Protein AF-A0A7T1MB62-F1 (afdb_monomer)

Secondary structure (DSSP, 8-state):
--HHHHHHHHHHHHHHHHHHHHTTSS-HHHHHHHHHHHHHHHHHTT-----------S------------TTSPEEEE-SS-EE-TTT--EE-TTSEEEEETTTEEE-GGG--

Mean predicted aligned error: 17.93 Å

Structure (mmCIF, N/CA/C/O backbone):
data_AF-A0A7T1MB62-F1
#
_entry.id   AF-A0A7T1MB62-F1
#
loop_
_atom_site.group_PDB
_atom_site.id
_atom_site.type_symbol
_atom_site.label_atom_id
_atom_site.label_alt_id
_atom_site.label_comp_id
_atom_site.label_asym_id
_atom_site.label_entity_id
_atom_site.label_seq_id
_atom_site.pdbx_PDB_ins_code
_atom_site.Cartn_x
_atom_site.Cartn_y
_atom_site.Cartn_z
_atom_site.occupancy
_atom_site.B_iso_or_equiv
_atom_site.auth_seq_id
_atom_site.auth_comp_id
_atom_site.auth_asym_id
_atom_site.auth_atom_id
_atom_site.pdbx_PDB_model_num
ATOM 1 N N . MET A 1 1 ? -37.068 4.719 -9.456 1.00 47.31 1 MET A N 1
ATOM 2 C CA . MET A 1 1 ? -35.972 5.131 -10.366 1.00 47.31 1 MET A CA 1
ATOM 3 C C . MET A 1 1 ? -34.594 4.688 -9.838 1.00 47.31 1 MET A C 1
ATOM 5 O O . MET A 1 1 ? -33.654 5.464 -9.872 1.00 47.31 1 MET A O 1
ATOM 9 N N . ALA A 1 2 ? -34.444 3.451 -9.338 1.00 51.94 2 ALA A N 1
ATOM 10 C CA . ALA A 1 2 ? -33.180 2.959 -8.753 1.00 51.94 2 ALA A CA 1
ATOM 11 C C . ALA A 1 2 ? -32.414 1.973 -9.663 1.00 51.94 2 ALA A C 1
ATOM 13 O O . ALA A 1 2 ? -31.278 1.619 -9.364 1.00 51.94 2 ALA A O 1
ATOM 14 N N . MET A 1 3 ? -33.015 1.536 -10.778 1.00 50.25 3 MET A N 1
ATOM 15 C CA . MET A 1 3 ? -32.429 0.514 -11.657 1.00 50.25 3 MET A CA 1
ATOM 16 C C . MET A 1 3 ? -31.513 1.093 -12.753 1.00 50.25 3 MET A C 1
ATOM 1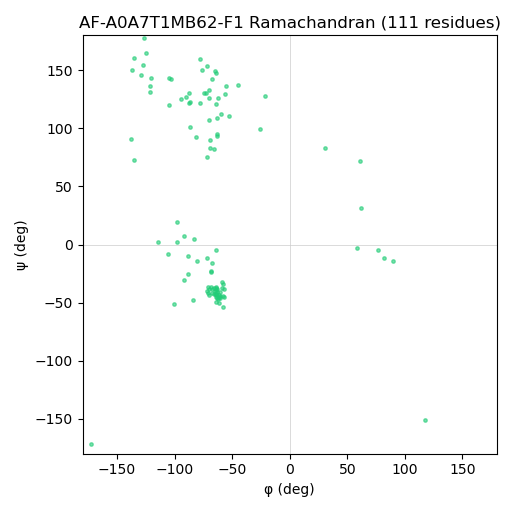8 O O . MET A 1 3 ? -30.562 0.429 -13.157 1.00 50.25 3 MET A O 1
ATOM 22 N N . ASP A 1 4 ? -31.700 2.354 -13.157 1.00 57.91 4 ASP A N 1
ATOM 23 C CA . ASP A 1 4 ? -30.836 3.027 -14.144 1.00 57.91 4 ASP A CA 1
ATOM 24 C C . ASP A 1 4 ? -29.436 3.360 -13.612 1.00 57.91 4 ASP A C 1
ATOM 26 O O . ASP A 1 4 ? -28.443 3.229 -14.331 1.00 57.91 4 ASP A O 1
ATOM 30 N N . ALA A 1 5 ? -29.330 3.731 -12.331 1.00 61.25 5 ALA A N 1
ATOM 31 C CA . ALA A 1 5 ? -28.047 4.047 -11.701 1.00 61.25 5 ALA A CA 1
ATOM 32 C C . ALA A 1 5 ? -27.109 2.826 -11.678 1.00 61.25 5 ALA A C 1
ATOM 34 O O . ALA A 1 5 ? -25.914 2.945 -11.952 1.00 61.25 5 ALA A O 1
ATOM 35 N N . GLY A 1 6 ? -27.668 1.635 -11.432 1.00 66.75 6 GLY A N 1
ATOM 36 C CA . GLY A 1 6 ? -26.920 0.379 -11.462 1.00 66.75 6 GLY A CA 1
ATOM 37 C C . GLY A 1 6 ? -26.443 -0.001 -12.866 1.00 66.75 6 GLY A C 1
ATOM 38 O O . GLY A 1 6 ? -25.321 -0.483 -13.023 1.00 66.75 6 GLY A O 1
ATOM 39 N N . ALA A 1 7 ? -27.253 0.239 -13.900 1.00 74.00 7 ALA A N 1
ATOM 40 C CA . ALA A 1 7 ? -26.876 -0.045 -15.286 1.00 74.00 7 ALA A CA 1
ATOM 41 C C . ALA A 1 7 ? -25.784 0.911 -15.803 1.00 74.00 7 ALA A C 1
ATOM 43 O O . ALA A 1 7 ? -24.865 0.487 -16.507 1.00 74.00 7 ALA A O 1
ATOM 44 N N . ALA A 1 8 ? -25.849 2.194 -15.431 1.00 75.19 8 ALA A N 1
ATOM 45 C CA . ALA A 1 8 ? -24.827 3.181 -15.775 1.00 75.19 8 ALA A CA 1
ATOM 46 C C . ALA A 1 8 ? -23.477 2.873 -15.105 1.00 75.19 8 ALA A C 1
ATOM 48 O O . ALA A 1 8 ? -22.441 2.919 -15.770 1.00 75.19 8 ALA A O 1
ATOM 49 N N . ALA A 1 9 ? -23.488 2.483 -13.826 1.00 77.38 9 ALA A N 1
ATOM 50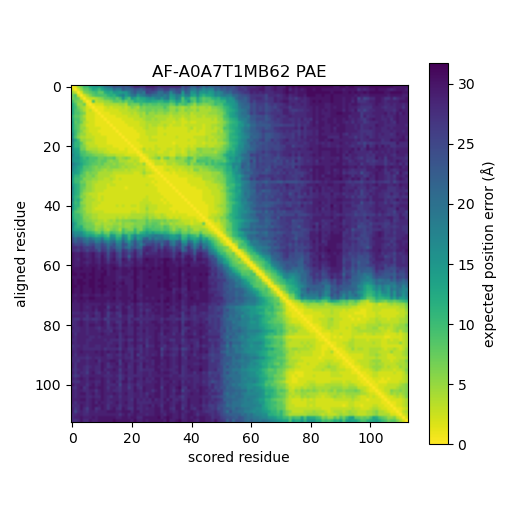 C CA . ALA A 1 9 ? -22.282 2.091 -13.097 1.00 77.38 9 ALA A CA 1
ATOM 51 C C . ALA A 1 9 ? -21.612 0.841 -13.698 1.00 77.38 9 ALA A C 1
ATOM 53 O O . ALA A 1 9 ? -20.394 0.813 -13.860 1.00 77.38 9 ALA A O 1
ATOM 54 N N . GLN A 1 10 ? -22.393 -0.163 -14.110 1.00 80.06 10 GLN A N 1
ATOM 55 C CA . GLN A 1 10 ? -21.869 -1.361 -14.782 1.00 80.06 10 GLN A CA 1
ATOM 56 C C . GLN A 1 10 ? -21.241 -1.043 -16.147 1.00 80.06 10 GLN A C 1
ATOM 58 O O . GLN A 1 10 ? -20.170 -1.553 -16.475 1.00 80.06 10 GLN A O 1
ATOM 63 N N . LYS A 1 11 ? -21.856 -0.149 -16.933 1.00 85.69 11 LYS A N 1
ATOM 64 C CA . LYS A 1 11 ? -21.267 0.328 -18.197 1.00 85.69 11 LYS A CA 1
ATOM 65 C C . LYS A 1 11 ? -19.968 1.106 -17.964 1.00 85.69 11 LYS A C 1
ATOM 67 O O . LYS A 1 11 ? -19.025 0.957 -18.740 1.00 85.69 11 LYS A O 1
ATOM 72 N N . ALA A 1 12 ? -19.910 1.917 -16.907 1.00 85.62 12 ALA A N 1
ATOM 73 C CA . ALA A 1 12 ? -18.699 2.634 -16.519 1.00 85.62 12 ALA A CA 1
ATOM 74 C C . ALA A 1 12 ? -17.578 1.669 -16.101 1.00 85.62 12 ALA A C 1
ATOM 76 O O . ALA A 1 12 ? -16.448 1.839 -16.551 1.00 85.62 12 ALA A O 1
ATOM 77 N N . LEU A 1 13 ? -17.897 0.622 -15.333 1.00 88.12 13 LEU A N 1
ATOM 78 C CA . LEU A 1 13 ? -16.951 -0.431 -14.948 1.00 88.12 13 LEU A CA 1
ATOM 79 C C . LEU A 1 13 ? -16.337 -1.129 -16.165 1.00 88.12 13 LEU A C 1
ATOM 81 O O . LEU A 1 13 ? -15.119 -1.106 -16.317 1.00 88.12 13 LEU A O 1
ATOM 85 N N . ALA A 1 14 ? -17.160 -1.643 -17.084 1.00 89.62 14 ALA A N 1
ATOM 86 C CA . ALA A 1 14 ? -16.669 -2.309 -18.295 1.00 89.62 14 ALA A CA 1
ATOM 87 C C . ALA A 1 14 ? -15.767 -1.390 -19.148 1.00 89.62 14 ALA A C 1
ATOM 89 O O . ALA A 1 14 ? -14.794 -1.824 -19.770 1.00 89.62 14 ALA A O 1
ATOM 90 N N . LYS A 1 15 ? -16.067 -0.084 -19.166 1.00 89.12 15 LYS A N 1
ATOM 91 C CA . LYS A 1 15 ? -15.257 0.919 -19.868 1.00 89.12 15 LYS A CA 1
ATOM 92 C C . LYS A 1 15 ? -13.924 1.183 -19.163 1.00 89.12 15 LYS A C 1
ATOM 94 O O . LYS A 1 15 ? -12.907 1.312 -19.840 1.00 89.12 15 LYS A O 1
ATOM 99 N N . VAL A 1 16 ? -13.921 1.243 -17.832 1.00 90.06 16 VAL A N 1
ATOM 100 C CA . VAL A 1 16 ? -12.702 1.376 -17.023 1.00 90.06 16 VAL A CA 1
ATOM 101 C C . VAL A 1 16 ? -11.802 0.156 -17.205 1.00 90.06 16 VAL A C 1
ATOM 103 O O . VAL A 1 16 ? -10.621 0.336 -17.474 1.00 90.06 16 VAL A O 1
ATOM 106 N N . GLU A 1 17 ? -12.340 -1.063 -17.159 1.00 88.12 17 GLU A N 1
ATOM 107 C CA . GLU A 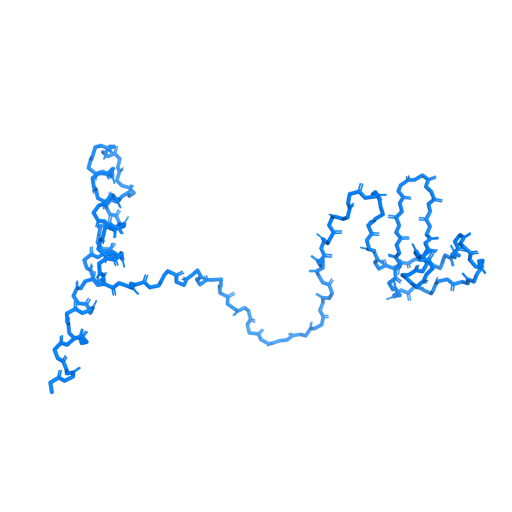1 17 ? -11.570 -2.298 -17.380 1.00 88.12 17 GLU A CA 1
ATOM 108 C C . GLU A 1 17 ? -10.863 -2.296 -18.740 1.00 88.12 17 GLU A C 1
ATOM 110 O O . GLU A 1 17 ? -9.664 -2.565 -18.829 1.00 88.12 17 GLU A O 1
ATOM 115 N N . LYS A 1 18 ? -11.579 -1.900 -19.800 1.00 91.44 18 LYS A N 1
ATOM 116 C CA . LYS A 1 18 ? -11.002 -1.767 -21.141 1.00 91.44 18 LYS A CA 1
ATOM 117 C C . LYS A 1 18 ? -9.866 -0.739 -21.184 1.00 91.44 18 LYS A C 1
ATOM 119 O O . LYS A 1 18 ? -8.828 -1.003 -21.786 1.00 91.44 18 LYS A O 1
ATOM 124 N N . LEU A 1 19 ? -10.042 0.420 -20.548 1.00 89.38 19 LEU A N 1
ATOM 125 C CA . LEU A 1 19 ? -9.019 1.471 -20.506 1.00 89.38 19 LEU A CA 1
ATOM 126 C C . LEU A 1 19 ? -7.794 1.056 -19.679 1.00 89.38 19 LEU A C 1
ATOM 128 O O . LEU A 1 19 ? -6.665 1.360 -20.062 1.00 89.38 19 LEU A O 1
ATOM 132 N N . VAL A 1 20 ? -7.998 0.317 -18.586 1.00 90.25 20 VAL A N 1
ATOM 133 C CA . VAL A 1 20 ? -6.910 -0.256 -17.784 1.00 90.25 20 VAL A CA 1
ATOM 134 C C . VAL A 1 20 ? -6.122 -1.274 -18.609 1.00 90.25 20 VAL A C 1
ATOM 136 O O . VAL A 1 20 ? -4.896 -1.208 -18.624 1.00 90.25 20 VAL A O 1
ATOM 139 N N . ALA A 1 21 ? -6.783 -2.142 -19.378 1.00 89.44 21 ALA A N 1
ATOM 140 C CA . ALA A 1 21 ? -6.090 -3.065 -20.278 1.00 89.44 21 ALA A CA 1
ATOM 141 C C . ALA A 1 21 ? -5.256 -2.324 -21.344 1.00 89.44 21 ALA A C 1
ATOM 143 O O . ALA A 1 21 ? -4.110 -2.688 -21.601 1.00 89.44 21 ALA A O 1
ATOM 144 N N . MET A 1 22 ? -5.786 -1.236 -21.915 1.00 88.81 22 MET A N 1
ATOM 145 C CA . MET A 1 22 ? -5.066 -0.403 -22.894 1.00 88.81 22 MET A CA 1
ATOM 146 C C . MET A 1 22 ? -3.880 0.371 -22.297 1.00 88.81 22 MET A C 1
ATOM 148 O O . MET A 1 22 ? -2.933 0.695 -23.016 1.00 88.81 22 MET A O 1
ATOM 152 N N . SER A 1 23 ? -3.887 0.632 -20.987 1.00 88.25 23 SER A N 1
ATOM 153 C CA . SER A 1 23 ? -2.761 1.275 -20.296 1.00 88.25 23 SER A CA 1
ATOM 154 C C . SER A 1 23 ? -1.494 0.410 -20.232 1.00 88.25 23 SER A C 1
ATOM 156 O O . SER A 1 23 ? -0.412 0.941 -20.000 1.00 88.25 23 SER A O 1
ATOM 158 N N . ALA A 1 24 ? -1.607 -0.898 -20.490 1.00 88.62 24 ALA A N 1
ATOM 159 C CA . ALA A 1 24 ? -0.478 -1.824 -20.582 1.00 88.62 24 ALA A CA 1
ATOM 160 C C . ALA A 1 24 ? 0.072 -1.986 -22.018 1.00 88.62 24 ALA A C 1
ATOM 162 O O . ALA A 1 24 ? 0.908 -2.855 -22.262 1.00 88.62 24 ALA A O 1
ATOM 163 N N . SER A 1 25 ? -0.409 -1.192 -22.982 1.00 82.81 25 SER A N 1
ATOM 164 C CA . SER A 1 25 ? 0.040 -1.257 -24.378 1.00 82.81 25 SER A CA 1
ATOM 165 C C . SER A 1 25 ? 1.469 -0.706 -24.569 1.00 82.81 25 SER A C 1
ATOM 167 O O . SER A 1 25 ? 1.911 0.155 -23.807 1.00 82.81 25 SER A O 1
ATOM 169 N N . PRO A 1 26 ? 2.209 -1.163 -25.602 1.00 83.31 26 PRO A N 1
ATOM 170 C CA . PRO A 1 26 ? 3.566 -0.681 -25.890 1.00 83.31 26 PRO A CA 1
ATOM 171 C C . PRO A 1 26 ? 3.602 0.754 -26.452 1.00 83.31 26 PRO A C 1
ATOM 173 O O . PRO A 1 26 ? 4.670 1.364 -26.515 1.00 83.31 26 PRO A O 1
ATOM 176 N N . HIS A 1 27 ? 2.453 1.314 -26.848 1.00 88.31 27 HIS A N 1
ATOM 177 C CA . HIS A 1 27 ? 2.330 2.683 -27.344 1.00 88.31 27 HIS A CA 1
ATOM 178 C C . HIS A 1 27 ? 2.133 3.660 -26.177 1.00 88.31 27 HIS A C 1
ATOM 180 O O . HIS A 1 27 ? 1.038 3.816 -25.640 1.00 88.31 27 HIS A O 1
ATOM 186 N N . LEU A 1 28 ? 3.213 4.342 -25.786 1.00 86.81 28 LEU A N 1
ATOM 187 C CA . LEU A 1 28 ? 3.260 5.170 -24.573 1.00 86.81 28 LEU A CA 1
ATOM 188 C C . LEU A 1 28 ? 2.197 6.280 -24.519 1.00 86.81 28 LEU A C 1
ATOM 190 O O . LEU A 1 28 ? 1.666 6.565 -23.446 1.00 86.81 28 LEU A O 1
ATOM 194 N N . GLU A 1 29 ? 1.885 6.925 -25.643 1.00 88.31 29 GLU A N 1
ATOM 195 C CA . GLU A 1 29 ? 0.904 8.021 -25.685 1.00 88.31 29 GLU A CA 1
ATOM 196 C C . GLU A 1 29 ? -0.533 7.519 -25.494 1.00 88.31 29 GLU A C 1
ATOM 198 O O . GLU A 1 29 ? -1.311 8.091 -24.720 1.00 88.31 29 GLU A O 1
ATOM 203 N N . GLU A 1 30 ? -0.860 6.394 -26.128 1.00 84.44 30 GLU A N 1
ATOM 204 C CA . GLU A 1 30 ? -2.153 5.727 -25.996 1.00 84.44 30 GLU A CA 1
ATOM 205 C C . GLU A 1 30 ? -2.333 5.166 -24.584 1.00 84.44 30 GLU A C 1
ATOM 207 O O . GLU A 1 30 ? -3.390 5.347 -23.974 1.00 84.44 30 GLU A O 1
ATOM 212 N N . ALA A 1 31 ? -1.281 4.573 -24.013 1.00 89.50 31 ALA A N 1
ATOM 213 C CA . ALA A 1 31 ? -1.275 4.070 -22.645 1.00 89.50 31 ALA A CA 1
ATOM 214 C C . ALA A 1 31 ? -1.524 5.185 -21.612 1.00 89.50 31 ALA A C 1
ATOM 216 O O . ALA A 1 31 ? -2.371 5.040 -20.726 1.00 89.50 31 ALA A O 1
ATOM 217 N N . ARG A 1 32 ? -0.842 6.332 -21.754 1.00 88.62 32 ARG A N 1
ATOM 218 C CA . ARG A 1 32 ? -1.006 7.505 -20.872 1.00 88.62 32 ARG A CA 1
ATOM 219 C C . ARG A 1 32 ? -2.413 8.080 -20.939 1.00 88.62 32 ARG A C 1
ATOM 221 O O . ARG A 1 32 ? -3.025 8.336 -19.901 1.00 88.62 32 ARG A O 1
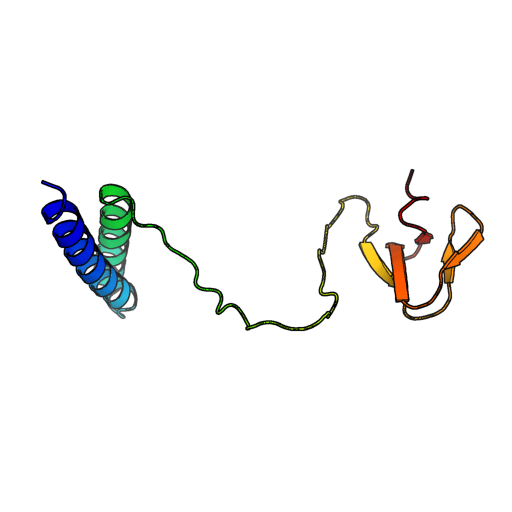ATOM 228 N N . THR A 1 33 ? -2.935 8.252 -22.149 1.00 92.81 33 THR A N 1
ATOM 229 C CA . THR A 1 33 ? -4.287 8.781 -22.362 1.00 92.81 33 THR A CA 1
ATOM 230 C C . THR A 1 33 ? -5.335 7.836 -21.780 1.00 92.81 33 THR A C 1
ATOM 232 O O . THR A 1 33 ? -6.251 8.270 -21.080 1.00 92.81 33 THR A O 1
ATOM 235 N N . SER A 1 34 ? -5.158 6.530 -21.987 1.00 89.12 34 SER A N 1
ATOM 236 C CA . SER A 1 34 ? -6.056 5.498 -21.464 1.00 89.12 34 SER A CA 1
ATOM 237 C C . SER A 1 34 ? -6.060 5.461 -19.934 1.00 89.12 34 SER A C 1
ATOM 239 O O . SER A 1 34 ? -7.131 5.459 -19.324 1.00 89.12 34 SER A O 1
ATOM 241 N N . ALA A 1 35 ? -4.884 5.521 -19.301 1.00 91.75 35 ALA A N 1
ATOM 242 C CA . ALA A 1 35 ? -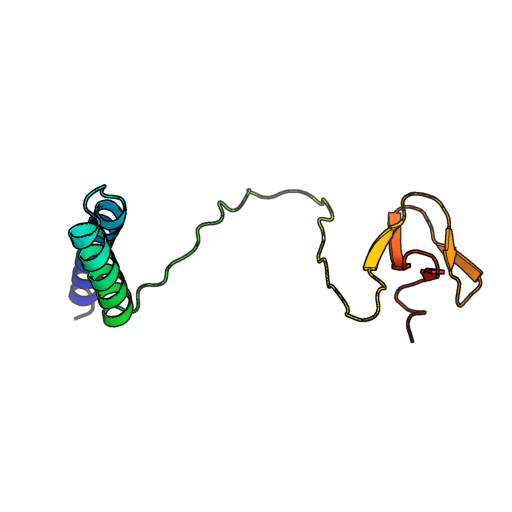4.755 5.574 -17.845 1.00 91.75 35 ALA A CA 1
ATOM 243 C C . ALA A 1 35 ? -5.422 6.827 -17.254 1.00 91.75 35 ALA A C 1
ATOM 245 O O . ALA A 1 35 ? -6.158 6.743 -16.270 1.00 91.75 35 ALA A O 1
ATOM 246 N N . PHE A 1 36 ? -5.221 7.988 -17.883 1.00 93.00 36 PHE A N 1
ATOM 247 C CA . PHE A 1 36 ? -5.841 9.237 -17.446 1.00 93.00 36 PHE A CA 1
ATOM 248 C C . PHE A 1 36 ? -7.375 9.173 -17.506 1.00 93.00 36 PHE A C 1
ATOM 250 O O . PHE A 1 36 ? -8.056 9.544 -16.546 1.00 93.00 36 PHE A O 1
ATOM 257 N N . LEU A 1 37 ? -7.928 8.652 -18.606 1.00 92.31 37 LEU A N 1
ATOM 258 C CA . LEU A 1 37 ? -9.373 8.492 -18.777 1.00 92.31 37 LEU A CA 1
ATOM 259 C C . LEU A 1 37 ? -9.971 7.476 -17.795 1.00 92.31 37 LEU A C 1
ATOM 261 O O . LEU A 1 37 ? -11.061 7.715 -17.272 1.00 92.31 37 LEU A O 1
ATOM 265 N N . ALA A 1 38 ? -9.259 6.385 -17.497 1.00 90.81 38 ALA A N 1
ATOM 266 C CA . ALA A 1 38 ? -9.680 5.413 -16.490 1.00 90.81 38 ALA A CA 1
ATOM 267 C C . ALA A 1 38 ? -9.790 6.065 -15.103 1.00 90.81 38 ALA A C 1
ATOM 269 O O . ALA A 1 38 ? -10.840 5.992 -14.465 1.00 90.81 38 ALA A O 1
ATOM 270 N N . CYS A 1 39 ? -8.747 6.782 -14.669 1.00 91.06 39 CYS A N 1
ATOM 271 C CA . CYS A 1 39 ? -8.736 7.497 -13.390 1.00 91.06 39 CYS A CA 1
ATOM 272 C C . CYS A 1 39 ? -9.860 8.536 -13.287 1.00 91.06 39 CYS A C 1
ATOM 274 O O . CYS A 1 39 ? -10.461 8.703 -12.224 1.00 91.06 39 CYS A O 1
ATOM 276 N N . ARG A 1 40 ? -10.169 9.227 -14.389 1.00 93.31 40 ARG A N 1
ATOM 277 C CA . ARG A 1 40 ? -11.269 10.193 -14.442 1.00 93.31 40 ARG A CA 1
ATOM 278 C C . ARG A 1 40 ? -12.628 9.522 -14.227 1.00 93.31 40 ARG A C 1
ATOM 280 O O . ARG A 1 40 ? -13.377 9.963 -13.360 1.00 93.31 40 ARG A O 1
ATOM 287 N N . LEU A 1 41 ? -12.912 8.435 -14.946 1.00 89.12 41 LEU A N 1
ATOM 288 C CA . LEU A 1 41 ? -14.180 7.702 -14.828 1.00 89.12 41 LEU A CA 1
ATOM 289 C C . LEU A 1 41 ? -14.372 7.071 -13.445 1.00 89.12 41 LEU A C 1
ATOM 291 O O . LEU A 1 41 ? -15.477 7.088 -12.908 1.00 89.12 41 LEU A O 1
ATOM 295 N N . ILE A 1 42 ? -13.296 6.565 -12.838 1.00 89.31 42 ILE A N 1
ATOM 296 C CA . ILE A 1 42 ? -13.318 6.035 -11.467 1.00 89.31 42 ILE A CA 1
ATOM 297 C C . ILE A 1 42 ? -13.785 7.110 -10.481 1.00 89.31 42 ILE A C 1
ATOM 299 O O . ILE A 1 42 ? -14.642 6.845 -9.639 1.00 89.31 42 ILE A O 1
ATOM 303 N N . ARG A 1 43 ? -13.270 8.338 -10.614 1.00 88.38 43 ARG A N 1
ATOM 304 C CA . ARG A 1 43 ? -13.646 9.466 -9.751 1.00 88.38 43 ARG A CA 1
ATOM 305 C C . ARG A 1 43 ? -15.072 9.952 -10.000 1.00 88.38 43 ARG A C 1
ATOM 307 O O . ARG A 1 43 ? -15.779 10.212 -9.036 1.00 88.38 43 ARG A O 1
ATOM 314 N N . GLU A 1 44 ? -15.488 10.069 -11.260 1.00 88.94 44 GLU A N 1
ATOM 315 C CA . GLU A 1 44 ? -16.830 10.549 -11.635 1.00 88.94 44 GLU A CA 1
ATOM 316 C C . GLU A 1 44 ? -17.943 9.608 -11.150 1.00 88.94 44 GLU A C 1
ATOM 318 O O . GLU A 1 44 ? -18.996 10.071 -10.718 1.00 88.94 44 GLU A O 1
ATOM 323 N N . HIS A 1 45 ? -17.697 8.296 -11.166 1.00 86.69 45 HIS A N 1
ATOM 324 C CA . HIS A 1 45 ? -18.672 7.286 -10.746 1.00 86.69 45 HIS A CA 1
ATOM 325 C C . HIS A 1 45 ? -18.475 6.779 -9.307 1.00 86.69 45 HIS A C 1
ATOM 327 O O . HIS A 1 45 ? -19.218 5.901 -8.872 1.00 86.69 45 HIS A O 1
ATOM 333 N N . GLY A 1 46 ? -17.495 7.308 -8.563 1.00 84.75 46 GLY A N 1
ATOM 334 C CA . GLY A 1 46 ? -17.213 6.893 -7.184 1.00 84.75 46 GLY A CA 1
ATOM 335 C C . GLY A 1 46 ? -16.805 5.420 -7.053 1.00 84.75 46 GLY A C 1
ATOM 336 O O . GLY A 1 46 ? -17.117 4.777 -6.050 1.00 84.75 46 GLY A O 1
ATOM 337 N N . LEU A 1 47 ? -16.145 4.866 -8.075 1.00 82.56 47 LEU A N 1
ATOM 338 C CA . LEU A 1 47 ? -15.737 3.464 -8.097 1.00 82.56 47 LEU A CA 1
ATOM 339 C C . LEU A 1 47 ? -14.608 3.230 -7.088 1.00 82.56 47 LEU A C 1
ATOM 341 O O . LEU A 1 47 ? -13.624 3.967 -7.045 1.00 82.56 47 LEU A O 1
ATOM 345 N N . GLN A 1 48 ? -14.740 2.178 -6.284 1.00 80.44 48 GLN A N 1
ATOM 346 C CA . GLN A 1 48 ? -13.722 1.797 -5.311 1.00 80.44 48 GLN A CA 1
ATOM 347 C C . GLN A 1 48 ? -12.801 0.739 -5.911 1.00 80.44 48 GLN A C 1
ATOM 349 O O . GLN A 1 48 ? -13.253 -0.318 -6.351 1.00 80.44 48 GLN A O 1
ATOM 354 N N . ILE A 1 49 ? -11.496 1.007 -5.901 1.00 77.19 49 ILE A N 1
ATOM 355 C CA . ILE A 1 49 ? -10.485 0.010 -6.249 1.00 77.19 49 ILE A CA 1
ATOM 356 C C . ILE A 1 49 ? -10.262 -0.842 -5.003 1.00 77.19 49 ILE A C 1
ATOM 358 O O . ILE A 1 49 ? -9.454 -0.510 -4.137 1.00 77.19 49 ILE A O 1
ATOM 362 N N . ALA A 1 50 ? -11.002 -1.940 -4.898 1.00 78.88 50 ALA A N 1
ATOM 363 C CA . ALA A 1 50 ? -10.659 -2.979 -3.948 1.00 78.88 50 ALA A CA 1
ATOM 364 C C . ALA A 1 50 ? -9.385 -3.652 -4.464 1.00 78.88 50 ALA A C 1
ATOM 366 O O . ALA A 1 50 ? -9.416 -4.393 -5.447 1.00 78.88 50 ALA A O 1
ATOM 367 N N . THR A 1 51 ? -8.247 -3.393 -3.820 1.00 69.69 51 THR A N 1
ATOM 368 C CA . THR A 1 51 ? -7.090 -4.269 -3.969 1.00 69.69 51 THR A CA 1
ATOM 369 C C . THR A 1 51 ? -7.514 -5.618 -3.411 1.00 69.69 51 THR A C 1
ATOM 371 O O . THR A 1 51 ? -7.495 -5.858 -2.205 1.00 69.69 51 THR A O 1
ATOM 374 N N . HIS A 1 52 ? -7.972 -6.504 -4.293 1.00 50.56 52 HIS A N 1
ATOM 375 C CA . HIS A 1 52 ? -8.175 -7.897 -3.954 1.00 50.56 52 HIS A CA 1
ATOM 376 C C . HIS A 1 52 ? -6.790 -8.481 -3.669 1.00 50.56 52 HIS A C 1
ATOM 378 O O . HIS A 1 52 ? -6.156 -9.094 -4.524 1.00 50.56 52 HIS A O 1
ATOM 384 N N . ARG A 1 53 ? -6.293 -8.274 -2.446 1.00 45.25 53 ARG A N 1
ATOM 385 C CA . ARG A 1 53 ? -5.413 -9.250 -1.827 1.00 45.25 53 ARG A CA 1
ATOM 386 C C . ARG A 1 53 ? -6.283 -10.501 -1.773 1.00 45.25 53 ARG A C 1
ATOM 388 O O . ARG A 1 53 ? -7.290 -10.443 -1.066 1.00 45.25 53 ARG A O 1
ATOM 395 N N . PRO A 1 54 ? -5.988 -11.572 -2.535 1.00 46.94 54 PRO A N 1
ATOM 396 C CA . PRO A 1 54 ? -6.717 -12.814 -2.368 1.00 46.94 54 PRO A CA 1
ATOM 397 C C . PRO A 1 54 ? -6.641 -13.151 -0.889 1.00 46.94 54 PRO A C 1
ATOM 399 O O . PRO A 1 54 ? -5.556 -13.351 -0.348 1.00 46.94 54 PRO A O 1
ATOM 402 N N . SER A 1 55 ? -7.789 -13.049 -0.228 1.00 43.53 55 SER A N 1
ATOM 403 C CA . SER A 1 55 ? -7.948 -13.372 1.175 1.00 43.53 55 SER A CA 1
ATOM 404 C C . SER A 1 55 ? -7.651 -14.863 1.270 1.00 43.53 55 SER A C 1
ATOM 406 O O . SER A 1 55 ? -8.425 -15.649 0.715 1.00 43.53 55 SER A O 1
ATOM 408 N N . PRO A 1 56 ? -6.520 -15.294 1.862 1.00 48.12 56 PRO A N 1
ATOM 409 C CA . PRO A 1 56 ? -6.350 -16.706 2.115 1.00 48.12 56 PRO A CA 1
ATOM 410 C C . PRO A 1 56 ? -7.442 -17.080 3.113 1.00 48.12 56 PRO A C 1
ATOM 412 O O . PRO A 1 56 ? -7.558 -16.492 4.191 1.00 48.12 56 PRO A O 1
ATOM 415 N N . ALA A 1 57 ? -8.290 -18.016 2.701 1.00 43.91 57 ALA A N 1
ATOM 416 C CA . ALA A 1 57 ? -9.284 -18.625 3.558 1.00 43.91 57 ALA A CA 1
ATOM 417 C C . ALA A 1 57 ? -8.660 -18.994 4.922 1.00 43.91 57 ALA A C 1
ATOM 419 O O . ALA A 1 57 ? -7.540 -19.500 4.985 1.00 43.91 57 ALA A O 1
ATOM 420 N N . LYS A 1 58 ? -9.405 -18.712 6.001 1.00 45.12 58 LYS A N 1
ATOM 421 C CA . LYS A 1 58 ? -9.315 -19.325 7.347 1.00 45.12 58 LYS A CA 1
ATOM 422 C C . LYS A 1 58 ? -8.626 -20.705 7.281 1.00 45.12 58 LYS A C 1
ATOM 424 O O . LYS A 1 58 ? -9.095 -21.534 6.511 1.00 45.12 58 LYS A O 1
ATOM 429 N N . SER A 1 59 ? -7.583 -21.097 8.020 1.00 47.75 59 SER A N 1
ATOM 430 C CA . SER A 1 59 ? -6.934 -20.729 9.301 1.00 47.75 59 SER A CA 1
ATOM 431 C C . SER A 1 59 ? -5.617 -21.570 9.393 1.00 47.75 59 S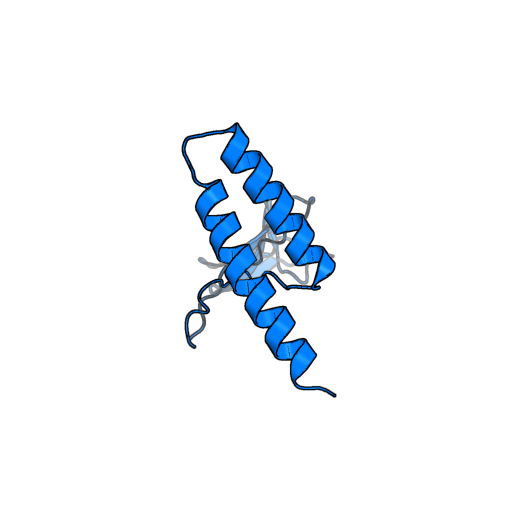ER A C 1
ATOM 433 O O . SER A 1 59 ? -5.357 -22.302 8.438 1.00 47.75 59 SER A O 1
ATOM 435 N N . PRO A 1 60 ? -4.820 -21.634 10.493 1.00 53.62 60 PRO A N 1
ATOM 436 C CA . PRO A 1 60 ? -4.817 -20.881 11.751 1.00 53.62 60 PRO A CA 1
ATOM 437 C C . PRO A 1 60 ? -3.457 -20.211 12.069 1.00 53.62 60 PRO A C 1
ATOM 439 O O . PRO A 1 60 ? -2.424 -20.542 11.503 1.00 53.62 60 PRO A O 1
ATOM 442 N N . VAL A 1 61 ? -3.475 -19.270 13.019 1.00 51.53 61 VAL A N 1
ATOM 443 C CA . VAL A 1 61 ? -2.372 -18.922 13.943 1.00 51.53 61 VAL A CA 1
ATOM 444 C C . VAL A 1 61 ? -0.950 -19.127 13.387 1.00 51.53 61 VAL A C 1
ATOM 446 O O . VAL A 1 61 ? -0.266 -20.096 13.699 1.00 51.53 61 VAL A O 1
ATOM 449 N N . ALA A 1 62 ? -0.454 -18.150 12.634 1.00 39.41 62 ALA A N 1
ATOM 450 C CA . ALA A 1 62 ? 0.980 -17.957 12.451 1.00 39.41 62 ALA A CA 1
ATOM 451 C C . ALA A 1 62 ? 1.280 -16.462 12.528 1.00 39.41 62 ALA A C 1
ATOM 453 O O . ALA A 1 62 ? 1.192 -15.701 11.573 1.00 39.41 62 ALA A O 1
ATOM 454 N N . THR A 1 63 ? 1.563 -16.072 13.761 1.00 47.91 63 THR A N 1
ATOM 455 C CA . THR A 1 63 ? 2.234 -14.864 14.220 1.00 47.91 63 THR A CA 1
ATOM 456 C C . THR A 1 63 ? 3.189 -14.278 13.170 1.00 47.91 63 THR A C 1
ATOM 458 O O . THR A 1 63 ? 4.317 -14.742 13.025 1.00 47.91 63 THR A O 1
ATOM 461 N N . GLY A 1 64 ? 2.735 -13.258 12.443 1.00 37.47 64 GLY A N 1
ATOM 462 C CA . GLY A 1 64 ? 3.431 -12.721 11.276 1.00 37.47 64 GLY A CA 1
ATOM 463 C C . GLY A 1 64 ? 3.473 -11.199 11.259 1.00 37.47 64 GLY A C 1
ATOM 464 O O . GLY A 1 64 ? 2.809 -10.582 10.444 1.00 37.47 64 GLY A O 1
ATOM 465 N N . VAL A 1 65 ? 4.296 -10.643 12.150 1.00 49.28 65 VAL A N 1
ATOM 466 C CA . VAL A 1 65 ? 5.054 -9.396 11.954 1.00 49.28 65 VAL A CA 1
ATOM 467 C C . VAL A 1 65 ? 4.228 -8.122 11.707 1.00 49.28 65 VAL A C 1
ATOM 469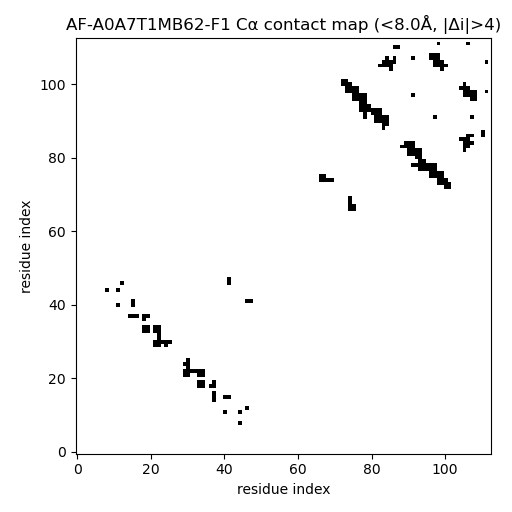 O O . VAL A 1 65 ? 4.305 -7.499 10.655 1.00 49.28 65 VAL A O 1
ATOM 472 N N . GLU A 1 66 ? 3.561 -7.645 12.759 1.00 45.22 66 GLU A N 1
ATOM 473 C CA . GLU A 1 66 ? 3.359 -6.203 12.949 1.00 45.22 66 GLU A CA 1
ATOM 474 C C . GLU A 1 66 ? 4.737 -5.602 13.291 1.00 45.22 66 GLU A C 1
ATOM 476 O O . GLU A 1 66 ? 5.130 -5.488 14.456 1.00 45.22 66 GLU A O 1
ATOM 481 N N . GLN A 1 67 ? 5.536 -5.319 12.260 1.00 51.62 67 GLN A N 1
ATOM 482 C CA . GLN A 1 67 ? 6.764 -4.534 12.369 1.00 51.62 67 GLN A CA 1
ATOM 483 C C . GLN A 1 67 ? 6.369 -3.072 12.605 1.00 51.62 67 GLN A C 1
ATOM 485 O O . GLN A 1 67 ? 6.449 -2.225 11.722 1.00 51.62 67 GLN A O 1
ATOM 490 N N . GLY A 1 68 ? 5.934 -2.778 13.830 1.00 48.25 68 GLY A N 1
ATOM 491 C CA . GLY A 1 68 ? 6.007 -1.427 14.365 1.00 48.25 68 GLY A CA 1
ATOM 492 C C . GLY A 1 68 ? 7.483 -1.054 14.453 1.00 48.25 68 GLY A C 1
ATOM 493 O O . GLY A 1 68 ? 8.168 -1.431 15.404 1.00 48.25 68 GLY A O 1
ATOM 494 N N . GLN A 1 69 ? 8.002 -0.412 13.407 1.00 46.50 69 GLN A N 1
ATOM 495 C CA . GLN A 1 69 ? 9.280 0.284 13.456 1.00 46.50 69 GLN A CA 1
ATOM 496 C C . GLN A 1 69 ? 9.091 1.507 14.349 1.00 46.50 69 GLN A C 1
ATOM 498 O O . GLN A 1 69 ? 8.699 2.577 13.895 1.00 46.50 69 GLN A O 1
ATOM 503 N N . ASP A 1 70 ? 9.340 1.312 15.639 1.00 51.09 70 ASP A N 1
ATOM 504 C CA . ASP A 1 70 ? 9.489 2.398 16.593 1.00 51.09 70 ASP A CA 1
ATOM 505 C C . ASP A 1 70 ? 10.865 3.060 16.356 1.00 51.09 70 ASP A C 1
ATOM 507 O O . ASP A 1 70 ? 11.873 2.343 16.253 1.00 51.09 70 ASP A O 1
ATOM 511 N N . PRO A 1 71 ? 10.966 4.397 16.236 1.00 52.69 71 PRO A N 1
ATOM 512 C CA . PRO A 1 71 ? 12.228 5.091 15.951 1.00 52.69 71 PRO A CA 1
ATOM 513 C C . PRO A 1 71 ? 13.294 4.935 17.056 1.00 52.69 71 PRO A C 1
ATOM 515 O O . PRO A 1 71 ? 14.436 5.348 16.869 1.00 52.69 71 PRO A O 1
ATOM 518 N N . ALA A 1 72 ? 12.962 4.294 18.181 1.00 57.75 72 ALA A N 1
ATOM 519 C CA . ALA A 1 72 ? 13.842 4.068 19.327 1.00 57.75 72 ALA A CA 1
ATOM 520 C C . ALA A 1 72 ? 14.786 2.843 19.214 1.00 57.75 72 ALA A C 1
ATOM 522 O O . ALA A 1 72 ? 15.476 2.502 20.174 1.00 57.75 72 ALA A O 1
ATOM 523 N N . GLY A 1 73 ? 14.829 2.138 18.075 1.00 75.00 73 GLY A N 1
ATOM 524 C CA . GLY A 1 73 ? 15.769 1.024 17.841 1.00 75.00 73 GLY A CA 1
ATOM 525 C C . GLY A 1 73 ? 15.412 -0.306 18.528 1.00 75.00 73 GLY A C 1
ATOM 526 O O . GLY A 1 73 ? 16.057 -1.328 18.275 1.00 75.00 73 GLY A O 1
ATOM 527 N N . PHE A 1 74 ? 14.356 -0.335 19.344 1.00 79.56 74 PHE A N 1
ATOM 528 C CA . PHE A 1 74 ? 13.782 -1.565 19.883 1.00 79.56 74 PHE A CA 1
ATOM 529 C C . PHE A 1 74 ? 12.744 -2.132 18.915 1.00 79.56 74 PHE A C 1
ATOM 531 O O . PHE A 1 74 ? 11.743 -1.493 18.611 1.00 79.56 74 PHE A O 1
ATOM 538 N N . ARG A 1 75 ? 12.955 -3.371 18.459 1.00 87.00 75 ARG A N 1
ATOM 539 C CA . ARG A 1 75 ? 11.967 -4.123 17.676 1.00 87.00 75 ARG A CA 1
ATOM 540 C C . ARG A 1 75 ? 11.285 -5.173 18.538 1.00 87.00 75 ARG A C 1
ATOM 542 O O . ARG A 1 75 ? 11.926 -5.847 19.348 1.00 87.00 75 ARG A O 1
ATOM 549 N N . ARG A 1 76 ? 9.990 -5.372 18.320 1.00 89.81 76 ARG A N 1
ATOM 550 C CA . ARG A 1 76 ? 9.230 -6.431 18.984 1.00 89.81 76 ARG A CA 1
ATOM 551 C C . ARG A 1 76 ? 9.519 -7.775 18.315 1.00 89.81 76 ARG A C 1
ATOM 553 O O . ARG A 1 76 ? 9.307 -7.933 17.115 1.00 89.81 76 ARG A O 1
ATOM 560 N N . ILE A 1 77 ? 10.021 -8.743 19.078 1.00 90.44 77 ILE A N 1
ATOM 561 C CA . ILE A 1 77 ? 10.329 -10.093 18.593 1.00 90.44 77 ILE A CA 1
ATOM 562 C C . ILE A 1 77 ? 9.677 -11.153 19.468 1.00 90.44 77 ILE A C 1
ATOM 564 O O . ILE A 1 77 ? 9.449 -10.950 20.661 1.00 90.44 77 ILE A O 1
ATOM 568 N N . ARG A 1 78 ? 9.426 -12.315 18.869 1.00 90.94 78 ARG A N 1
ATOM 569 C CA . ARG A 1 78 ? 9.079 -13.521 19.612 1.00 90.94 78 ARG A CA 1
ATOM 570 C C . ARG A 1 78 ? 10.360 -14.235 20.022 1.00 90.94 78 ARG A C 1
ATOM 572 O O . ARG A 1 78 ? 11.201 -14.543 19.172 1.00 90.94 78 ARG A O 1
ATOM 579 N N . VAL A 1 79 ? 10.526 -14.453 21.318 1.00 90.00 79 VAL A N 1
ATOM 580 C CA . VAL A 1 79 ? 11.749 -15.018 21.888 1.00 90.00 79 VAL A CA 1
ATOM 581 C C . VAL A 1 79 ? 11.860 -16.490 21.499 1.00 90.00 79 VAL A C 1
ATOM 583 O O . VAL A 1 79 ? 10.927 -17.259 21.691 1.00 90.00 79 VAL A O 1
ATOM 586 N N . ARG A 1 80 ? 12.988 -16.893 20.904 1.00 88.25 80 ARG A N 1
ATOM 587 C CA . ARG A 1 80 ? 13.222 -18.292 20.491 1.00 88.25 80 ARG A CA 1
ATOM 588 C C . ARG A 1 80 ? 13.930 -19.122 21.558 1.00 88.25 80 ARG A C 1
ATOM 590 O O . ARG A 1 80 ? 13.712 -20.321 21.636 1.00 88.25 80 ARG A O 1
ATOM 597 N N . HIS A 1 81 ? 14.762 -18.475 22.364 1.00 86.62 81 HIS A N 1
ATOM 598 C CA . HIS A 1 81 ? 15.590 -19.098 23.393 1.00 86.62 81 HIS A CA 1
ATOM 599 C C . HIS A 1 81 ? 15.387 -18.350 24.707 1.00 86.62 81 HIS A C 1
ATOM 601 O O . HIS A 1 81 ? 15.201 -17.134 24.650 1.00 86.62 81 HIS A O 1
ATOM 607 N N . PRO A 1 82 ? 15.435 -19.029 25.865 1.00 88.19 82 PRO A N 1
ATOM 608 C CA . PRO A 1 82 ? 15.219 -18.374 27.147 1.00 88.19 82 PRO A CA 1
ATOM 609 C C . PRO A 1 82 ? 16.205 -17.214 27.315 1.00 88.19 82 PRO A C 1
ATOM 611 O O . PRO A 1 82 ? 17.408 -17.362 27.098 1.00 88.19 82 PRO A O 1
ATOM 614 N N . GLY A 1 83 ? 15.673 -16.047 27.664 1.00 89.06 83 GLY A N 1
ATOM 615 C CA . GLY A 1 83 ? 16.441 -14.825 27.881 1.00 89.06 83 GLY A CA 1
ATOM 616 C C . GLY A 1 83 ? 16.144 -14.225 29.248 1.00 89.06 83 GLY A C 1
ATOM 617 O O . GLY A 1 83 ? 15.305 -14.731 29.986 1.00 89.06 83 GLY A O 1
ATOM 618 N N . ARG A 1 84 ? 16.811 -13.125 29.595 1.00 91.38 84 ARG A N 1
ATOM 619 C CA . ARG A 1 84 ? 16.478 -12.313 30.774 1.00 91.38 84 ARG A CA 1
ATOM 620 C C . ARG A 1 84 ? 16.147 -10.897 30.336 1.00 91.38 84 ARG A C 1
ATOM 622 O O . ARG A 1 84 ? 16.767 -10.374 29.410 1.00 91.38 84 ARG A O 1
ATOM 629 N N . CYS A 1 85 ? 15.175 -10.287 31.000 1.00 91.19 85 CYS A N 1
ATOM 630 C CA . CYS A 1 85 ? 14.865 -8.879 30.809 1.00 91.19 85 CYS A CA 1
ATOM 631 C C . CYS A 1 85 ? 15.956 -8.006 31.440 1.00 91.19 85 CYS A C 1
ATOM 633 O O . CYS A 1 85 ? 16.278 -8.173 32.612 1.00 91.19 85 CYS A O 1
ATOM 635 N N . LEU A 1 86 ? 16.470 -7.027 30.698 1.00 88.44 86 LEU A N 1
ATOM 636 C CA . LEU A 1 86 ? 17.494 -6.097 31.195 1.00 88.44 86 LEU A CA 1
ATOM 637 C C . LEU A 1 86 ? 16.994 -5.134 32.279 1.00 88.44 86 LEU A C 1
ATOM 639 O O . LEU A 1 86 ? 17.803 -4.590 33.016 1.00 88.44 86 LEU A O 1
ATOM 643 N N . CYS A 1 87 ? 15.685 -4.884 32.352 1.00 88.75 87 CYS A N 1
ATOM 644 C CA . CYS A 1 87 ? 15.110 -3.961 33.331 1.00 88.75 87 CYS A CA 1
ATOM 645 C C . CYS A 1 87 ? 14.862 -4.643 34.686 1.00 88.75 87 CYS A C 1
ATOM 647 O O . CYS A 1 87 ? 15.253 -4.112 35.716 1.00 88.75 87 CYS A O 1
ATOM 649 N N . CYS A 1 88 ? 14.246 -5.831 34.692 1.00 91.25 88 CYS A N 1
ATOM 650 C CA . CYS A 1 88 ? 13.811 -6.498 35.926 1.00 91.25 88 CYS A CA 1
ATOM 651 C C . CYS A 1 88 ? 14.540 -7.814 36.236 1.00 91.25 88 CYS A C 1
ATOM 653 O O . CYS A 1 88 ? 14.182 -8.484 37.196 1.00 91.25 88 CYS A O 1
ATOM 655 N N . ALA A 1 89 ? 15.513 -8.226 35.415 1.00 89.88 89 ALA A N 1
ATOM 656 C CA . ALA A 1 89 ? 16.281 -9.476 35.530 1.00 89.88 89 ALA A CA 1
ATOM 657 C C . ALA A 1 89 ? 15.471 -10.794 35.503 1.00 89.88 89 ALA A C 1
ATOM 659 O O . ALA A 1 89 ? 16.067 -11.880 35.473 1.00 89.88 89 ALA A O 1
ATOM 660 N N . ASN A 1 90 ? 14.138 -10.713 35.445 1.00 91.06 90 ASN A N 1
ATOM 661 C CA . ASN A 1 90 ? 13.244 -11.857 35.316 1.00 91.06 90 ASN A CA 1
ATOM 662 C C . ASN A 1 90 ? 13.448 -12.580 33.975 1.00 91.06 90 ASN A C 1
ATOM 664 O O . ASN A 1 90 ? 13.777 -11.937 32.965 1.00 91.06 90 ASN A O 1
ATOM 668 N N . PRO A 1 91 ? 13.265 -13.911 33.953 1.00 90.50 91 PRO A N 1
ATOM 669 C CA . PRO A 1 91 ? 13.384 -14.694 32.735 1.00 90.50 91 PRO A CA 1
ATOM 670 C C . PRO A 1 91 ? 12.256 -14.351 31.756 1.00 90.50 91 PRO A C 1
ATOM 672 O O . PRO A 1 91 ? 11.118 -14.149 32.164 1.00 90.50 91 PRO A O 1
ATOM 675 N N . ILE A 1 92 ? 12.591 -14.320 30.468 1.00 91.06 92 ILE A N 1
ATOM 676 C CA . ILE A 1 92 ? 11.642 -14.247 29.357 1.00 91.06 92 ILE A CA 1
ATOM 677 C C . ILE A 1 92 ? 11.592 -15.631 28.722 1.00 91.06 92 ILE A C 1
ATOM 679 O O . ILE A 1 92 ? 12.623 -16.139 28.252 1.00 91.06 92 ILE A O 1
ATOM 683 N N . ALA A 1 93 ? 10.412 -16.244 28.717 1.00 88.69 93 ALA A N 1
ATOM 684 C CA . ALA A 1 93 ? 10.261 -17.603 28.227 1.00 88.69 93 ALA A CA 1
ATOM 685 C C . ALA A 1 9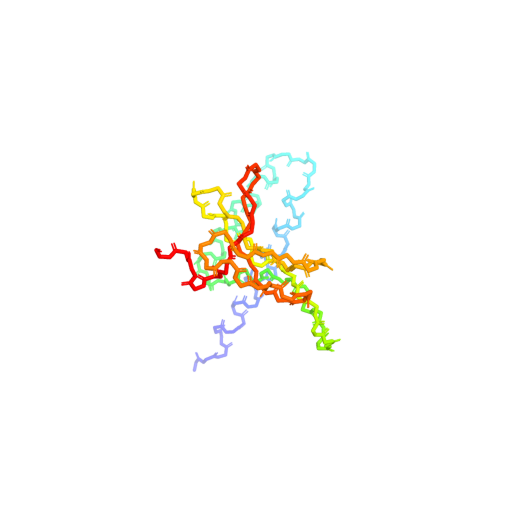3 ? 10.292 -17.659 26.686 1.00 88.69 93 ALA A C 1
ATOM 687 O O . ALA A 1 93 ? 9.877 -16.715 26.000 1.00 88.69 93 ALA A O 1
ATOM 688 N N . PRO A 1 94 ? 10.760 -18.774 26.096 1.00 90.56 94 PRO A N 1
ATOM 689 C CA . PRO A 1 94 ? 10.589 -19.023 24.670 1.00 90.56 94 PRO A CA 1
ATOM 690 C C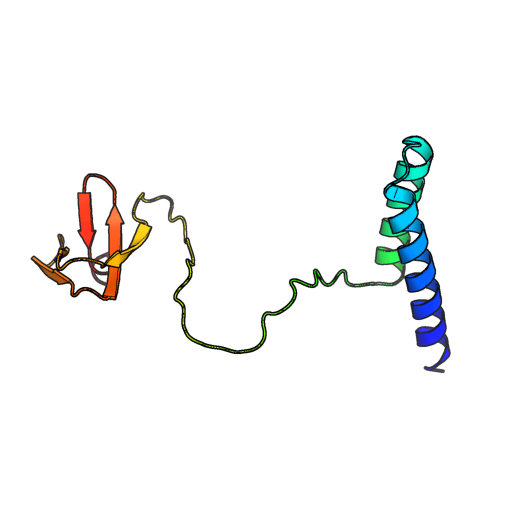 . PRO A 1 94 ? 9.111 -18.949 24.272 1.00 90.56 94 PRO A C 1
ATOM 692 O O . PRO A 1 94 ? 8.239 -19.488 24.945 1.00 90.56 94 PRO A O 1
ATOM 695 N N . GLY A 1 95 ? 8.824 -18.294 23.153 1.00 88.00 95 GLY A N 1
ATOM 696 C CA . GLY A 1 95 ? 7.474 -18.091 22.642 1.00 88.00 95 GLY A CA 1
ATOM 697 C C . GLY A 1 95 ? 6.792 -16.816 23.139 1.00 88.00 95 GLY A C 1
ATOM 698 O O . GLY A 1 95 ? 5.809 -16.412 22.512 1.00 88.00 95 GLY A O 1
ATOM 699 N N . GLU A 1 96 ? 7.317 -16.153 24.172 1.00 87.38 96 GLU A N 1
ATOM 700 C CA . GLU A 1 96 ? 6.816 -14.860 24.640 1.00 87.38 96 GLU A CA 1
ATOM 701 C C . GLU A 1 96 ? 7.277 -13.700 23.749 1.00 87.38 96 GLU A C 1
ATOM 703 O O . GLU A 1 96 ? 8.245 -13.789 22.983 1.00 87.38 96 GLU A O 1
ATOM 708 N N . TRP A 1 97 ? 6.554 -12.586 23.843 1.00 90.50 97 TRP A N 1
ATOM 709 C CA . TRP A 1 97 ? 6.898 -11.347 23.158 1.00 90.50 97 TRP A CA 1
ATOM 710 C C . TRP A 1 97 ? 7.842 -10.501 24.005 1.00 90.50 97 TRP A C 1
ATOM 712 O O . TRP A 1 97 ? 7.541 -10.200 25.155 1.00 90.50 97 TRP A O 1
ATOM 722 N N . ALA A 1 98 ? 8.932 -10.042 23.397 1.00 91.56 98 ALA A N 1
ATOM 723 C CA . ALA A 1 98 ? 9.900 -9.146 24.015 1.00 91.56 98 ALA A CA 1
ATOM 724 C C . ALA A 1 98 ? 10.295 -8.014 23.066 1.00 91.56 98 ALA A C 1
ATOM 726 O O . ALA A 1 98 ? 10.146 -8.110 21.845 1.00 91.56 98 ALA A O 1
ATOM 727 N N . LEU A 1 99 ? 10.832 -6.944 23.636 1.00 91.88 99 LEU A N 1
ATOM 728 C CA . LEU A 1 99 ? 11.520 -5.891 22.907 1.00 91.88 99 LEU A CA 1
ATOM 729 C C . LEU A 1 99 ? 13.002 -6.244 22.829 1.00 91.88 99 LEU A C 1
ATOM 731 O O . LEU A 1 99 ? 13.639 -6.516 23.844 1.00 91.88 99 LEU A O 1
ATOM 735 N N . TRP A 1 100 ? 13.552 -6.245 21.622 1.00 90.50 100 TRP A N 1
ATOM 736 C CA . TRP A 1 100 ? 14.961 -6.503 21.369 1.00 90.50 100 TRP A CA 1
ATOM 737 C C . TRP A 1 100 ? 15.587 -5.322 20.647 1.00 90.50 100 TRP A C 1
ATOM 739 O O . TRP A 1 100 ? 15.078 -4.886 19.615 1.00 90.50 100 TRP A O 1
ATOM 749 N N . CYS A 1 101 ? 16.726 -4.857 21.147 1.00 86.56 101 CYS A N 1
ATOM 750 C CA . CYS A 1 101 ? 17.569 -3.899 20.444 1.00 86.56 101 CYS A CA 1
ATOM 751 C C . CYS A 1 101 ? 18.961 -4.497 20.232 1.00 86.56 101 CYS A C 1
ATOM 753 O O . CYS A 1 101 ? 19.535 -5.135 21.125 1.00 86.56 101 CYS A O 1
ATOM 755 N N . ARG A 1 102 ? 19.498 -4.312 19.022 1.00 83.12 102 ARG A N 1
ATOM 756 C CA . ARG A 1 102 ? 20.815 -4.827 18.638 1.00 83.12 102 ARG A CA 1
ATOM 757 C C . ARG A 1 102 ? 21.889 -4.189 19.523 1.00 83.12 102 ARG A C 1
ATOM 759 O O . ARG A 1 102 ? 21.974 -2.972 19.594 1.00 83.12 102 ARG A O 1
ATOM 766 N N . GLY A 1 103 ? 22.711 -5.011 20.175 1.00 84.00 103 GLY A N 1
ATOM 767 C CA . GLY A 1 103 ? 23.779 -4.552 21.075 1.00 84.00 103 GLY A CA 1
ATOM 768 C C . GLY A 1 103 ? 23.328 -4.202 22.499 1.00 84.00 103 GLY A C 1
ATOM 769 O O . GLY A 1 103 ? 24.178 -4.077 23.369 1.00 84.00 103 GLY A O 1
ATOM 770 N N . ILE A 1 104 ? 22.019 -4.108 22.758 1.00 85.19 104 ILE A N 1
ATOM 771 C CA . ILE A 1 104 ? 21.474 -3.856 24.100 1.00 85.19 104 ILE A CA 1
ATOM 772 C C . ILE A 1 104 ? 20.978 -5.164 24.722 1.00 85.19 104 ILE A C 1
ATOM 774 O O . ILE A 1 104 ? 21.370 -5.501 25.832 1.00 85.19 104 ILE A O 1
ATOM 778 N N . GLY A 1 105 ? 20.148 -5.924 23.998 1.00 88.12 105 GLY A N 1
ATOM 779 C CA . GLY A 1 105 ? 19.564 -7.185 24.466 1.00 88.12 105 GLY A CA 1
ATOM 780 C C . GLY A 1 105 ? 18.036 -7.144 24.561 1.00 88.12 105 GLY A C 1
ATOM 781 O O . GLY A 1 105 ? 17.383 -6.462 23.770 1.00 88.12 105 GLY A O 1
ATOM 782 N N . LEU A 1 106 ? 17.466 -7.929 25.483 1.00 90.19 106 LEU A N 1
ATOM 783 C CA . LEU A 1 106 ? 16.023 -8.183 25.600 1.00 90.19 106 LEU A CA 1
ATOM 784 C C . LEU A 1 106 ? 15.376 -7.425 26.769 1.00 90.19 106 LEU A C 1
ATOM 786 O O . LEU A 1 106 ? 15.942 -7.326 27.856 1.00 90.19 106 LEU A O 1
ATOM 790 N N . ARG A 1 107 ? 14.146 -6.948 26.574 1.00 91.56 107 ARG A N 1
ATOM 791 C CA . ARG A 1 107 ? 13.284 -6.361 27.611 1.00 91.56 107 ARG A CA 1
ATOM 792 C C . ARG A 1 107 ? 11.851 -6.870 27.474 1.00 91.56 107 ARG A C 1
ATOM 794 O O . ARG A 1 107 ? 11.399 -7.146 26.365 1.00 91.56 107 ARG A O 1
ATOM 801 N N . HIS A 1 108 ? 11.117 -6.965 28.579 1.00 90.88 108 HIS A N 1
ATOM 802 C CA . HIS A 1 108 ? 9.670 -7.181 28.506 1.00 90.88 108 HIS A CA 1
ATOM 803 C C . HIS A 1 108 ? 8.980 -5.971 27.856 1.00 90.88 108 HIS A C 1
ATOM 805 O O . HIS A 1 108 ? 9.431 -4.845 28.071 1.00 90.88 108 HIS A O 1
ATOM 811 N N . PRO A 1 109 ? 7.852 -6.163 27.147 1.00 86.62 109 PRO A N 1
ATOM 812 C CA . PRO A 1 109 ? 7.055 -5.057 26.616 1.00 86.62 109 PRO A CA 1
ATOM 813 C C . PRO A 1 109 ? 6.551 -4.104 27.708 1.00 86.62 109 PRO A C 1
ATOM 815 O O . PRO A 1 109 ? 6.462 -2.907 27.478 1.00 86.62 109 PRO A O 1
ATOM 818 N N . LEU A 1 110 ? 6.270 -4.631 28.905 1.00 86.06 110 LEU A N 1
ATOM 819 C CA . LEU A 1 110 ? 5.833 -3.849 30.068 1.00 86.06 110 LEU A CA 1
ATOM 820 C C . LEU A 1 110 ? 6.989 -3.155 30.808 1.00 86.06 110 LEU A C 1
ATOM 822 O O . LEU A 1 110 ? 6.743 -2.271 31.613 1.00 86.06 110 LEU A O 1
ATOM 826 N N . CYS A 1 111 ? 8.243 -3.535 30.544 1.00 85.25 111 CYS A N 1
ATOM 827 C CA . CYS A 1 111 ? 9.435 -2.909 31.130 1.00 85.25 111 CYS A CA 1
ATOM 828 C C . CYS A 1 111 ? 10.069 -1.867 30.188 1.00 85.25 111 CYS A C 1
ATOM 830 O O . CYS A 1 111 ? 11.269 -1.597 30.272 1.00 85.25 111 CYS A O 1
ATOM 832 N N . ALA A 1 112 ? 9.294 -1.380 29.216 1.00 70.56 112 ALA A N 1
ATOM 833 C CA . ALA A 1 112 ? 9.712 -0.384 28.234 1.00 70.56 112 ALA A CA 1
ATOM 834 C C . ALA A 1 112 ? 9.497 1.064 28.705 1.00 70.56 112 ALA A C 1
ATOM 836 O O . ALA A 1 112 ? 9.951 1.976 28.019 1.00 70.56 112 ALA A O 1
ATOM 837 N N . THR A 1 113 ? 8.794 1.246 29.829 1.00 59.06 113 THR A N 1
ATOM 838 C CA . THR A 1 113 ? 8.569 2.526 30.519 1.00 59.06 113 THR A CA 1
ATOM 839 C C . THR A 1 113 ? 9.810 3.009 31.244 1.00 59.06 113 THR A C 1
ATOM 841 O O . THR A 1 113 ? 10.455 2.151 31.895 1.00 59.06 113 THR A O 1
#

Foldseek 3Di:
DPVVLVVVLVVLVVLLVVLCVQLPDPPPVSNVVSVVVSVVSCVVSVPDPPPCPPDPDDDDDDDDDPAPPDVPQWTKDQAQCWDAAPQPRDIDDHRDIWTQHPPPGTHRPVSPD

pLDDT: mean 77.92, std 16.93, range [37.47, 93.31]

Solvent-accessible surface area (backbone atoms only — not comparable to full-atom values): 6927 Å² total; per-residue (Å²): 137,72,67,62,62,56,55,51,52,51,54,50,48,59,51,32,54,53,22,52,59,43,38,72,45,93,51,63,68,61,10,51,54,24,41,52,52,27,56,50,53,34,62,76,71,68,59,79,84,74,79,76,67,80,74,78,74,91,80,77,93,70,95,75,79,86,76,63,82,48,95,80,61,47,38,77,43,70,32,82,57,77,44,49,17,77,77,76,66,47,77,40,55,55,73,38,71,29,32,37,27,91,95,79,48,43,27,43,69,86,59,72,118

Sequence (113 aa):
MAMDAGAAAQKALAKVEKLVAMSASPHLEEARTSAFLACRLIREHGLQIATHRPSPAKSPVATGVEQGQDPAGFRRIRVRHPGRCLCCANPIAPGEWALWCRGIGLRHPLCAT

Radius of gyration: 25.68 Å; Cα contacts (8 Å, |Δi|>4): 117; chains: 1; bounding box: 60×31×63 Å